Protein 2ATV (pdb70)

Foldseek 3Di:
DAAEEEEDWDQPQQLVLLVCCQQPVAGDDDDDLADWDKDWDWDQFDHRIHIYIYTRHHDRDPDPVVLVSLLRHLEYEYEGEQLDPVRVVVRVVVLVSSPVSPPPDQYHYEYEHEPVVVVVSGPHDPVNQVVVCVVSVHYYWYAYSHVGGTVSNVVVSVSVVVSVVSVD

Solvent-accessible surface area: 8500 Å² total; per-residue (Å²): 115,60,0,32,0,0,0,1,2,83,70,59,1,15,13,26,12,6,0,36,46,0,35,63,104,112,48,109,173,157,71,70,115,108,90,71,35,71,55,111,39,130,10,90,8,112,98,56,96,4,38,0,40,0,12,1,4,12,44,36,119,64,69,166,77,34,32,37,37,0,160,81,0,57,0,0,4,0,1,0,9,0,25,39,87,18,1,22,114,65,2,71,72,14,30,88,71,0,54,92,24,43,159,132,91,131,9,8,12,8,0,3,0,3,57,26,66,78,81,192,61,72,105,0,42,57,66,54,0,91,142,19,4,112,125,2,84,26,47,37,54,39,1,0,3,74,85,25,56,32,114,8,40,79,5,5,39,52,1,0,48,50,5,90,124,99,89,192

Nearest PDB structures (foldseek):
  2atv-assembly1_A  TM=1.006E+00  e=8.284E-36  Homo sapiens
  7c7i-assembly1_B  TM=9.521E-01  e=6.286E-19  Homo sapiens
  6gog-assembly1_E  TM=9.453E-01  e=2.915E-18  Homo sapiens
  6gqx-assembly2_B  TM=9.460E-01  e=3.532E-18  Homo sapiens
  2ht6-assembly1_A  TM=8.897E-01  e=1.043E-14  Homo sapiens

Sequence (168 aa):
AEVKLAIFGRAGVGKSALVVRFLTKRFIWEYDPTLESTYRHQATIDDEVVSMEILDTAGQEDTIQREGHMRWGEGFVLVYDITDRGSFEEVLPLKNILDEIKKPKNVTLILVGNKADLDHSRQVSTEEGEKLATELACAFYECSACCTGEGNITEEIFYELCREVRRRRM

Structure (mmCIF, N/CA/C/O backbone):
data_2ATV
#
_entry.id   2ATV
#
_cell.length_a   76.405
_cell.length_b   76.405
_cell.length_c   107.876
_cell.angle_alpha   90.00
_cell.angle_beta   90.00
_cell.angle_gamma   90.00
#
_symmetry.space_group_name_H-M   'P 41 21 2'
#
loop_
_entity.id
_entity.type
_entity.pdbx_description
1 polymer 'RAS-like estrogen-regulated growth inhibitor'
2 non-polymer 'MAGNESIUM ION'
3 non-polymer "GUANOSINE-5'-DIPHOSPHATE"
4 water water
#
loop_
_atom_site.group_PDB
_atom_site.id
_atom_site.type_symbol
_atom_site.label_atom_id
_atom_site.label_alt_id
_atom_site.label_comp_id
_atom_site.label_asym_id
_atom_site.label_entity_id
_atom_site.label_seq_id
_atom_site.pdbx_PDB_ins_code
_atom_site.Cartn_x
_atom_site.Cartn_y
_atom_site.Cartn_z
_atom_site.occupancy
_atom_site.B_iso_or_equiv
_atom_site.auth_seq_id
_atom_site.auth_comp_id
_atom_site.auth_asym_id
_atom_site.auth_atom_id
_atom_site.pdbx_PDB_model_num
ATOM 1 N N . ALA A 1 27 ? 24.870 42.466 -5.134 1.00 67.16 5 ALA A N 1
ATOM 2 C CA . ALA A 1 27 ? 25.338 41.537 -4.061 1.00 66.22 5 ALA A CA 1
ATOM 3 C C . ALA A 1 27 ? 24.269 40.487 -3.707 1.00 65.44 5 ALA A C 1
ATOM 4 O O . ALA A 1 27 ? 23.064 40.770 -3.701 1.00 66.95 5 ALA A O 1
ATOM 6 N N . GLU A 1 28 ? 24.728 39.275 -3.417 1.00 59.06 6 GLU A N 1
ATOM 7 C CA . GLU A 1 28 ? 23.842 38.176 -3.080 1.00 57.06 6 GLU A CA 1
ATOM 8 C C . GLU A 1 28 ? 23.182 38.426 -1.721 1.00 51.49 6 GLU A C 1
ATOM 9 O O . GLU A 1 28 ? 23.855 38.836 -0.765 1.00 54.17 6 GLU A O 1
ATOM 15 N N . VAL A 1 29 ? 21.879 38.180 -1.629 1.00 41.08 7 VAL A N 1
ATOM 16 C CA . VAL A 1 29 ? 21.187 38.219 -0.327 1.00 35.84 7 VAL A CA 1
ATOM 17 C C . VAL A 1 29 ? 21.376 36.875 0.385 1.00 36.26 7 VAL A C 1
ATOM 18 O O . VAL A 1 29 ? 21.092 35.830 -0.181 1.00 38.93 7 VAL A O 1
ATOM 22 N N . LYS A 1 30 ? 21.868 36.919 1.620 1.00 36.20 8 LYS A N 1
ATOM 23 C CA . LYS A 1 30 ? 22.169 35.712 2.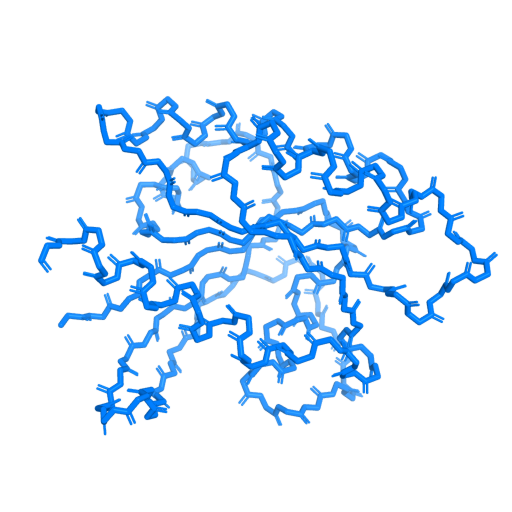393 1.00 32.49 8 LYS A CA 1
ATOM 24 C C . LYS A 1 30 ? 21.108 35.552 3.465 1.00 30.07 8 LYS A C 1
ATOM 25 O O . LYS A 1 30 ? 20.995 36.374 4.376 1.00 32.43 8 LYS A O 1
ATOM 29 N N . LEU A 1 31 ? 20.303 34.501 3.319 1.00 32.20 9 LEU A N 1
ATOM 30 C CA . LEU A 1 31 ? 19.221 34.184 4.221 1.00 32.67 9 LEU A CA 1
ATOM 31 C C . LEU A 1 31 ? 19.467 32.867 4.966 1.00 34.01 9 LEU A C 1
ATOM 32 O O . LEU A 1 31 ? 19.995 31.903 4.403 1.00 33.50 9 LEU A O 1
ATOM 37 N N . ALA A 1 32 ? 19.069 32.835 6.230 1.00 33.54 10 ALA A N 1
ATOM 38 C CA . ALA A 1 32 ? 19.221 31.654 7.073 1.00 33.17 10 ALA A CA 1
ATOM 39 C C . ALA A 1 32 ? 17.904 31.348 7.748 1.00 35.71 10 ALA A C 1
ATOM 40 O O . ALA A 1 32 ? 17.218 32.263 8.227 1.00 35.48 10 ALA A O 1
ATOM 42 N N . ILE A 1 33 ? 17.551 30.059 7.770 1.00 34.73 11 ILE A N 1
ATOM 43 C CA . ILE A 1 33 ? 16.295 29.590 8.348 1.00 36.88 11 ILE A CA 1
ATOM 44 C C . ILE A 1 33 ? 16.575 28.849 9.632 1.00 37.88 11 ILE A C 1
ATOM 45 O O . ILE A 1 33 ? 17.347 27.876 9.635 1.00 35.01 11 ILE A O 1
ATOM 50 N N . PHE A 1 34 ? 15.926 29.290 10.713 1.00 37.16 12 PHE A N 1
ATOM 51 C CA . PHE A 1 34 ? 16.066 28.680 12.024 1.00 33.15 12 PHE A CA 1
ATOM 52 C C . PHE A 1 34 ? 14.706 28.287 12.580 1.00 34.52 12 PHE A C 1
ATOM 53 O O . PHE A 1 34 ? 13.677 28.762 12.132 1.00 36.19 12 PHE A O 1
ATOM 61 N N . GLY A 1 35 ? 14.732 27.408 13.568 1.00 32.44 13 GLY A N 1
ATOM 62 C CA . GLY A 1 35 ? 13.514 26.872 14.157 1.00 34.48 13 GLY A CA 1
ATOM 63 C C . GLY A 1 35 ? 13.762 25.482 14.658 1.00 34.83 13 GLY A C 1
ATOM 64 O O . GLY A 1 35 ? 14.624 24.781 14.143 1.00 34.10 13 GLY A O 1
ATOM 65 N N . ARG A 1 36 ? 12.927 25.048 15.591 1.00 33.67 14 ARG A N 1
ATOM 66 C CA . ARG A 1 36 ? 13.055 23.733 16.204 1.00 35.36 14 ARG A CA 1
ATOM 67 C C . ARG A 1 36 ? 12.957 22.666 15.121 1.00 35.24 14 ARG A C 1
ATOM 68 O O . ARG A 1 36 ? 12.298 22.840 14.100 1.00 36.14 14 ARG A O 1
ATOM 76 N N . ALA A 1 37 ? 13.667 21.568 15.313 1.00 34.67 15 ALA A N 1
ATOM 77 C CA . ALA A 1 37 ? 13.549 20.444 14.419 1.00 36.05 15 ALA A CA 1
ATOM 78 C C . ALA A 1 37 ? 12.084 20.058 14.269 1.00 38.64 15 ALA A C 1
ATOM 79 O O . ALA A 1 37 ? 11.351 19.982 15.258 1.00 36.54 15 ALA A O 1
ATOM 81 N N . GLY A 1 38 ? 11.666 19.799 13.036 1.00 35.61 16 GLY A N 1
ATOM 82 C CA . GLY A 1 38 ? 10.324 19.311 12.751 1.00 34.99 16 GLY A CA 1
ATOM 83 C C . GLY A 1 38 ? 9.287 20.369 12.430 1.00 37.56 16 GLY A C 1
ATOM 84 O O . GLY A 1 38 ? 8.120 20.033 12.172 1.00 37.02 16 GLY A O 1
ATOM 85 N N . VAL A 1 39 ? 9.670 21.650 12.454 1.00 32.22 17 VAL A N 1
ATOM 86 C CA . VAL A 1 39 ? 8.687 22.703 12.236 1.00 32.80 17 VAL A CA 1
ATOM 87 C C . VAL A 1 39 ? 8.364 22.911 10.768 1.00 32.05 17 VAL A C 1
ATOM 88 O O . VAL A 1 39 ? 7.334 23.494 10.416 1.00 32.09 17 VAL A O 1
ATOM 92 N N . GLY A 1 40 ? 9.250 22.439 9.905 1.00 32.81 18 GLY A N 1
ATOM 93 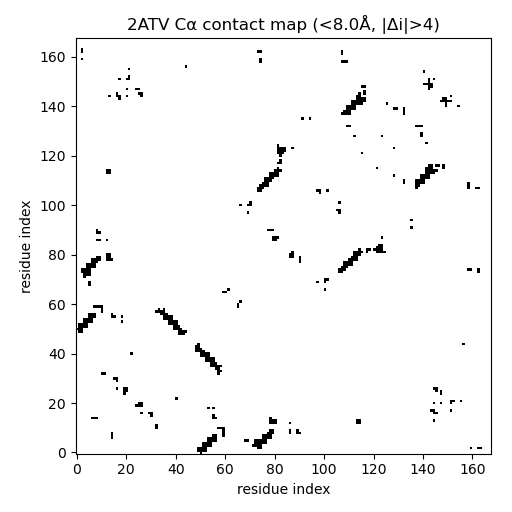C CA . GLY A 1 40 ? 9.052 22.566 8.472 1.00 34.90 18 GLY A CA 1
ATOM 94 C C . GLY A 1 40 ? 10.018 23.482 7.758 1.00 35.41 18 GLY A C 1
ATOM 95 O O . GLY A 1 40 ? 9.684 23.958 6.679 1.00 33.09 18 GLY A O 1
ATOM 96 N N . LYS A 1 41 ? 11.226 23.681 8.300 1.00 32.78 19 LYS A N 1
ATOM 97 C CA . LYS A 1 41 ? 12.219 24.529 7.629 1.00 31.19 19 LYS A CA 1
ATOM 98 C C . LYS A 1 41 ? 12.550 24.028 6.219 1.00 31.65 19 LYS A C 1
ATOM 99 O O . LYS A 1 41 ? 12.547 24.792 5.253 1.00 34.22 19 LYS A O 1
ATOM 105 N N . SER A 1 42 ? 12.843 22.738 6.108 1.00 33.39 20 SER A N 1
ATOM 106 C CA . SER A 1 42 ? 13.272 22.169 4.836 1.00 33.36 20 SER A CA 1
ATOM 107 C C . SER A 1 42 ? 12.116 22.174 3.845 1.00 33.06 20 SER A C 1
ATOM 108 O O . SER A 1 42 ? 12.304 22.447 2.669 1.00 33.59 20 SER A O 1
ATOM 111 N N . ALA A 1 43 ? 10.919 21.888 4.339 1.00 35.01 21 ALA A N 1
ATOM 112 C CA . ALA A 1 43 ? 9.698 21.943 3.522 1.00 35.57 21 ALA A CA 1
ATOM 113 C C . ALA A 1 43 ? 9.432 23.333 2.971 1.00 33.06 21 ALA A C 1
ATOM 114 O O . ALA A 1 43 ? 9.042 23.492 1.813 1.00 33.06 21 ALA A O 1
ATOM 116 N N . LEU A 1 44 ? 9.631 24.349 3.803 1.00 35.57 22 LEU A N 1
ATOM 117 C CA . LEU A 1 44 ? 9.404 25.735 3.404 1.00 34.44 22 LEU A CA 1
ATOM 118 C C . LEU A 1 44 ? 10.402 26.143 2.349 1.00 30.74 22 LEU A C 1
ATOM 119 O O . LEU A 1 44 ? 10.060 26.791 1.367 1.00 32.20 22 LEU A O 1
ATOM 124 N N . VAL A 1 45 ? 11.668 25.829 2.590 1.00 31.53 23 VAL A N 1
ATOM 125 C CA . VAL A 1 45 ? 12.701 26.127 1.587 1.00 30.63 23 VAL A CA 1
ATOM 126 C C . VAL A 1 45 ? 12.443 25.479 0.257 1.00 33.60 23 VAL A C 1
ATOM 127 O O . VAL A 1 45 ? 12.543 26.122 -0.788 1.00 34.83 23 VAL A O 1
ATOM 131 N N . VAL A 1 46 ? 12.102 24.199 0.277 1.00 31.97 24 VAL A N 1
ATOM 132 C CA . VAL A 1 46 ? 11.854 23.473 -0.974 1.00 31.80 24 VAL A CA 1
ATOM 133 C C . VAL A 1 46 ? 10.576 23.948 -1.675 1.00 30.01 24 VAL A C 1
ATOM 134 O O . VAL A 1 46 ? 10.519 23.991 -2.915 1.00 33.20 24 VAL A O 1
ATOM 138 N N . ARG A 1 47 ? 9.560 24.316 -0.897 1.00 32.96 25 ARG A N 1
ATOM 139 C CA . ARG A 1 47 ? 8.356 24.941 -1.455 1.00 32.83 25 ARG A CA 1
ATOM 140 C C . ARG A 1 47 ? 8.707 26.249 -2.176 1.00 31.93 25 ARG A C 1
ATOM 141 O O . ARG A 1 47 ? 8.225 26.521 -3.271 1.00 34.21 25 ARG A O 1
ATOM 149 N N . PHE A 1 48 ? 9.565 27.059 -1.562 1.00 32.67 26 PHE A N 1
ATOM 150 C CA . PHE A 1 48 ? 10.036 28.287 -2.199 1.00 34.89 26 PHE A CA 1
ATOM 151 C C . PHE A 1 48 ? 10.812 28.022 -3.493 1.00 35.42 26 PHE A C 1
ATOM 152 O O . PHE A 1 48 ? 10.538 28.609 -4.536 1.00 33.62 26 PHE A O 1
ATOM 160 N N . LEU A 1 49 ? 11.774 27.113 -3.429 1.00 32.45 27 LEU A N 1
ATOM 161 C CA . LEU A 1 49 ? 12.636 26.857 -4.563 1.00 32.09 27 LEU A CA 1
ATOM 162 C C . LEU A 1 49 ? 11.946 26.135 -5.705 1.00 32.72 27 LEU A C 1
ATOM 163 O O . LEU A 1 49 ? 12.197 26.455 -6.860 1.00 35.26 27 LEU A O 1
ATOM 168 N N . THR A 1 50 ? 11.084 25.173 -5.394 1.00 34.01 28 THR A N 1
ATOM 169 C CA . THR A 1 50 ? 10.532 24.259 -6.404 1.00 32.77 28 THR A CA 1
ATOM 170 C C . THR A 1 50 ? 9.024 24.409 -6.611 1.00 34.31 28 THR A C 1
ATOM 171 O O . THR A 1 50 ? 8.463 23.777 -7.506 1.00 34.09 28 THR A O 1
ATOM 175 N N . LYS A 1 51 ? 8.373 25.182 -5.755 1.00 31.90 29 LYS A N 1
ATOM 176 C CA . LYS A 1 51 ? 6.941 25.467 -5.859 1.00 33.99 29 LYS A CA 1
ATOM 177 C C . LYS A 1 51 ? 6.088 24.226 -5.664 1.00 36.33 29 LYS A C 1
ATOM 178 O O . LYS A 1 51 ? 4.981 24.113 -6.191 1.00 35.13 29 LYS A O 1
ATOM 184 N N . ARG A 1 52 ? 6.609 23.285 -4.888 1.00 36.79 30 ARG A N 1
ATOM 185 C CA . ARG A 1 52 ? 5.861 22.100 -4.529 1.00 39.61 30 ARG A CA 1
ATOM 186 C C . ARG A 1 52 ? 6.469 21.451 -3.281 1.00 38.61 30 ARG A C 1
ATOM 187 O O . ARG A 1 52 ? 7.549 21.818 -2.822 1.00 37.76 30 ARG A O 1
ATOM 195 N N . PHE A 1 53 ? 5.744 20.495 -2.732 1.00 38.48 31 PHE A N 1
ATOM 196 C CA . PHE A 1 53 ? 6.247 19.734 -1.610 1.00 41.32 31 PHE A CA 1
ATOM 197 C C . PHE A 1 53 ? 5.707 18.319 -1.782 1.00 39.66 31 PHE A C 1
ATOM 198 O O . PHE A 1 53 ? 4.526 18.023 -1.573 1.00 43.08 31 PHE A O 1
ATOM 206 N N . ILE A 1 54 ? 6.579 17.464 -2.280 1.00 40.80 32 ILE A N 1
ATOM 207 C CA . ILE A 1 54 ? 6.177 16.113 -2.623 1.00 37.51 32 ILE A CA 1
ATOM 208 C C . ILE A 1 54 ? 7.128 15.046 -2.066 1.00 39.26 32 ILE A C 1
ATOM 209 O O . ILE A 1 54 ? 6.746 13.890 -2.052 1.00 38.87 32 ILE A O 1
ATOM 214 N N . TRP A 1 55 ? 8.337 15.424 -1.629 1.00 35.95 33 TRP A N 1
ATOM 215 C CA . TRP A 1 55 ? 9.304 14.488 -1.019 1.00 40.66 33 TRP A CA 1
ATOM 216 C C . TRP A 1 55 ? 9.681 14.887 0.402 1.00 39.33 33 TRP A C 1
ATOM 217 O O . TRP A 1 55 ? 9.949 16.054 0.678 1.00 38.01 33 TRP A O 1
ATOM 228 N N . GLU A 1 56 ? 9.736 13.910 1.312 1.00 37.77 34 GLU A N 1
ATOM 229 C CA . GLU A 1 56 ? 10.246 14.189 2.634 1.00 40.58 34 GLU A CA 1
ATOM 230 C C . GLU A 1 56 ? 11.754 14.343 2.504 1.00 39.92 34 GLU A C 1
ATOM 231 O O . GLU A 1 56 ? 12.355 13.883 1.530 1.00 43.06 34 GLU A O 1
ATOM 237 N N . TYR A 1 57 ? 12.353 14.987 3.489 1.00 39.18 35 TYR A N 1
ATOM 238 C CA . TYR A 1 57 ? 13.744 15.388 3.420 1.00 38.52 35 TYR A CA 1
ATOM 239 C C . TYR A 1 57 ? 14.415 15.120 4.747 1.00 37.59 35 TYR A C 1
ATOM 240 O O . TYR A 1 57 ? 13.910 15.530 5.803 1.00 40.48 35 TYR A O 1
ATOM 249 N N . ASP A 1 58 ? 15.557 14.444 4.689 1.00 34.61 36 ASP A N 1
ATOM 250 C CA . ASP A 1 58 ? 16.320 14.084 5.874 1.00 33.72 36 ASP A CA 1
ATOM 251 C C . ASP A 1 58 ? 16.391 15.208 6.911 1.00 37.42 36 ASP A C 1
ATOM 252 O O . ASP A 1 58 ? 16.896 16.310 6.623 1.00 35.86 36 ASP A O 1
ATOM 257 N N . PRO A 1 59 ? 15.895 14.930 8.143 1.00 36.61 37 PRO A N 1
ATOM 258 C CA . PRO A 1 59 ? 15.880 15.889 9.244 1.00 38.85 37 PRO A CA 1
ATOM 259 C C . PRO A 1 59 ? 17.243 16.376 9.686 1.00 37.16 37 PRO A C 1
ATOM 260 O O . PRO A 1 59 ? 17.327 17.412 10.317 1.00 36.51 37 PRO A O 1
ATOM 264 N N . THR A 1 60 ? 18.295 15.620 9.373 1.00 35.53 38 THR A N 1
ATOM 265 C CA . THR A 1 60 ? 19.631 15.928 9.849 1.00 36.75 38 THR A CA 1
ATOM 266 C C . THR A 1 60 ? 20.472 16.715 8.852 1.00 41.46 38 THR A C 1
ATOM 267 O O . THR A 1 60 ? 21.539 17.176 9.218 1.00 36.99 38 THR A O 1
ATOM 271 N N . LEU A 1 61 ? 20.001 16.866 7.610 1.00 36.52 39 LEU A N 1
ATOM 272 C CA . LEU A 1 61 ? 20.805 17.466 6.544 1.00 36.83 39 LEU A CA 1
ATOM 273 C C . LEU A 1 61 ? 20.706 18.974 6.605 1.00 38.14 39 LEU A C 1
ATOM 274 O O . LEU A 1 61 ? 19.607 19.529 6.610 1.00 36.10 39 LEU A O 1
ATOM 279 N N . GLU A 1 62 ? 21.859 19.626 6.657 1.00 36.80 40 GLU A N 1
ATOM 280 C CA . GLU A 1 62 ? 21.954 21.080 6.598 1.00 36.63 40 GLU A CA 1
ATOM 281 C C . GLU A 1 62 ? 22.619 21.447 5.264 1.00 34.83 40 GLU A C 1
ATOM 282 O O . GLU A 1 62 ? 23.642 20.864 4.893 1.00 35.08 40 GLU A O 1
ATOM 288 N N . SER A 1 63 ? 22.041 22.390 4.531 1.00 36.13 41 SER A N 1
ATOM 289 C CA . SER A 1 63 ? 22.566 22.713 3.205 1.00 36.39 41 SER A CA 1
ATOM 290 C C . SER A 1 63 ? 22.273 24.130 2.806 1.00 34.68 41 SER A C 1
ATOM 291 O O . SER A 1 63 ? 21.391 24.769 3.376 1.00 34.43 41 SER A O 1
ATOM 294 N N . THR A 1 64 ? 23.026 24.607 1.817 1.00 32.91 42 THR A N 1
ATOM 295 C CA . THR A 1 64 ? 22.822 25.942 1.262 1.00 30.81 42 THR A CA 1
ATOM 296 C C . THR A 1 64 ? 22.372 25.883 -0.193 1.00 33.78 42 THR A C 1
ATOM 297 O O . THR A 1 64 ? 22.926 25.146 -1.005 1.00 33.95 42 THR A O 1
ATOM 301 N N . TYR A 1 65 ? 21.341 26.660 -0.507 1.00 35.90 43 TYR A N 1
ATOM 302 C CA . TYR A 1 65 ? 20.783 26.724 -1.857 1.00 36.33 43 TYR A CA 1
ATOM 303 C C . TYR A 1 65 ? 20.984 28.090 -2.464 1.00 39.26 43 TYR A C 1
ATOM 304 O O . TYR A 1 65 ? 20.806 29.093 -1.791 1.00 36.80 43 TYR A O 1
ATOM 313 N N . ARG A 1 66 ? 21.313 28.135 -3.747 1.00 32.85 44 ARG A N 1
ATOM 314 C CA . ARG A 1 66 ? 21.389 29.398 -4.451 1.00 41.47 44 ARG A CA 1
ATOM 315 C C . ARG A 1 66 ? 20.173 29.494 -5.366 1.00 43.92 44 ARG A C 1
ATOM 316 O O . ARG A 1 66 ? 19.762 28.504 -5.984 1.00 43.44 44 ARG A O 1
ATOM 320 N N . HIS A 1 67 ? 19.574 30.680 -5.421 1.00 37.97 45 HIS A N 1
ATOM 321 C CA . HIS A 1 67 ? 18.372 30.896 -6.221 1.00 35.19 45 HIS A CA 1
ATOM 322 C C . HIS A 1 67 ? 18.401 32.302 -6.812 1.00 36.92 45 HIS A C 1
ATOM 323 O O . HIS A 1 67 ? 18.750 33.247 -6.123 1.00 39.40 45 HIS A O 1
ATOM 330 N N . GLN A 1 68 ? 18.057 32.435 -8.090 1.00 37.27 46 GLN A N 1
ATOM 331 C CA . GLN A 1 68 ? 17.863 33.747 -8.696 1.00 44.33 46 GLN A CA 1
ATOM 332 C C . GLN A 1 68 ? 16.382 33.956 -8.956 1.00 42.92 46 GLN A C 1
ATOM 333 O O . GLN A 1 68 ? 15.709 33.067 -9.458 1.00 45.26 46 GLN A O 1
ATOM 339 N N . ALA A 1 69 ? 15.878 35.129 -8.610 1.00 43.26 47 ALA A N 1
ATOM 340 C CA . ALA A 1 69 ? 14.492 35.463 -8.871 1.00 47.21 47 ALA A CA 1
ATOM 341 C C . ALA A 1 69 ? 14.420 36.896 -9.330 1.00 47.62 47 ALA A C 1
ATOM 342 O O . ALA A 1 69 ? 15.203 37.732 -8.885 1.00 46.38 47 ALA A O 1
ATOM 344 N N . THR A 1 70 ? 13.468 37.183 -10.209 1.00 46.34 48 THR A N 1
ATOM 345 C CA . THR A 1 70 ? 13.134 38.565 -10.513 1.00 48.13 48 THR A CA 1
ATOM 346 C C . THR A 1 70 ? 12.216 39.078 -9.417 1.00 47.20 48 THR A C 1
ATOM 347 O O . THR A 1 70 ? 11.142 38.526 -9.191 1.00 47.18 48 THR A O 1
ATOM 351 N N . ILE A 1 71 ? 12.665 40.113 -8.721 1.00 46.80 49 ILE A N 1
ATOM 352 C CA . ILE A 1 71 ? 11.883 40.745 -7.676 1.00 48.27 49 ILE A CA 1
ATOM 353 C C . ILE A 1 71 ? 11.744 42.196 -8.093 1.00 51.12 49 ILE A C 1
ATOM 354 O O . ILE A 1 71 ? 12.751 42.864 -8.343 1.00 47.00 49 ILE A O 1
ATOM 359 N N . ASP A 1 72 ? 10.494 42.657 -8.173 1.00 56.05 50 ASP A N 1
ATOM 360 C CA . ASP A 1 72 ? 10.158 43.989 -8.675 1.00 57.64 50 ASP A CA 1
ATOM 361 C C . ASP A 1 72 ? 10.720 44.119 -10.092 1.00 58.88 50 ASP A C 1
ATOM 362 O O . ASP A 1 72 ? 10.337 43.348 -10.971 1.00 60.99 50 ASP A O 1
ATOM 367 N N . ASP A 1 73 ? 11.642 45.047 -10.320 1.00 61.12 51 ASP A N 1
ATOM 368 C CA . ASP A 1 73 ? 12.253 45.167 -11.635 1.00 66.99 51 ASP A CA 1
ATOM 369 C C . ASP A 1 73 ? 13.262 44.049 -11.891 1.00 67.99 51 ASP A C 1
ATOM 370 O O . ASP A 1 73 ? 13.230 43.411 -12.948 1.00 68.49 51 ASP A O 1
ATOM 372 N N . GLU A 1 74 ? 14.116 43.794 -10.896 1.00 65.87 52 GLU A N 1
ATOM 373 C CA . GLU A 1 74 ? 15.430 43.184 -11.124 1.00 62.32 52 GLU A CA 1
ATOM 374 C C . GLU A 1 74 ? 15.606 41.749 -10.647 1.00 58.59 52 GLU A C 1
ATOM 375 O O . GLU A 1 74 ? 14.906 41.27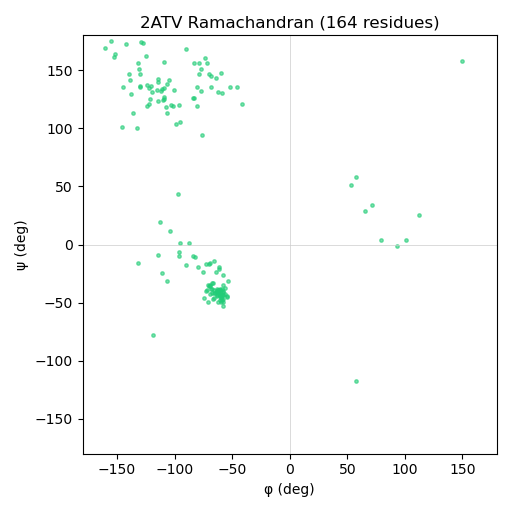8 -9.754 1.00 59.80 52 GLU A O 1
ATOM 378 N N . VAL A 1 75 ? 16.571 41.071 -11.260 1.00 53.85 53 VAL A N 1
ATOM 379 C CA . VAL A 1 75 ? 16.979 39.740 -10.833 1.00 55.48 53 VAL A CA 1
ATOM 380 C C . VAL A 1 75 ? 17.842 39.869 -9.586 1.00 51.47 53 VAL A C 1
ATOM 381 O O . VAL A 1 75 ? 18.781 40.660 -9.544 1.00 53.22 53 VAL A O 1
ATOM 385 N N . VAL A 1 76 ? 17.523 39.057 -8.588 1.00 45.35 54 VAL A N 1
ATOM 386 C CA . VAL A 1 76 ? 18.228 39.031 -7.317 1.00 44.89 54 VAL A CA 1
ATOM 387 C C . VAL A 1 76 ? 18.760 37.626 -7.062 1.00 40.19 54 VAL A C 1
ATOM 388 O O . VAL A 1 76 ? 18.052 36.658 -7.263 1.00 44.57 54 VAL A O 1
ATOM 392 N N . SER A 1 77 ? 20.009 37.524 -6.627 1.00 38.88 55 SER A N 1
ATOM 393 C CA . SER A 1 77 ? 20.606 36.243 -6.316 1.00 39.92 55 SER A CA 1
ATOM 394 C C . SER A 1 77 ? 20.547 36.086 -4.819 1.00 39.81 55 SER A C 1
ATOM 395 O O . SER A 1 77 ? 20.881 37.004 -4.077 1.00 41.97 55 SER A O 1
ATOM 398 N N . MET A 1 78 ? 20.112 34.928 -4.375 1.00 35.35 56 MET A N 1
ATOM 399 C CA . MET A 1 78 ? 20.051 34.664 -2.953 1.00 37.88 56 MET A CA 1
ATOM 400 C C . MET A 1 78 ? 20.697 33.342 -2.651 1.00 36.92 56 MET A C 1
ATOM 401 O O . MET A 1 78 ? 20.763 32.464 -3.506 1.00 37.37 56 MET A O 1
ATOM 406 N N . GLU A 1 79 ? 21.239 33.241 -1.447 1.00 32.81 57 GLU A N 1
ATOM 407 C CA . GLU A 1 79 ? 21.738 31.987 -0.900 1.00 34.70 57 GLU A CA 1
ATOM 408 C C . GLU A 1 79 ? 20.902 31.771 0.341 1.00 38.17 57 GLU A C 1
ATOM 409 O O . GLU A 1 79 ? 20.759 32.687 1.155 1.00 38.09 57 GLU A O 1
ATOM 415 N N . ILE A 1 80 ? 20.358 30.575 0.491 1.00 32.87 58 ILE A N 1
ATOM 416 C CA . ILE A 1 80 ? 19.492 30.248 1.604 1.00 33.25 58 ILE A CA 1
ATOM 417 C C . ILE A 1 80 ? 20.077 29.061 2.360 1.00 37.42 58 ILE A C 1
ATOM 418 O O . ILE A 1 80 ? 20.269 27.984 1.793 1.00 35.27 58 ILE A O 1
ATOM 423 N N . LEU A 1 81 ? 20.356 29.267 3.636 1.00 32.93 59 LEU A N 1
ATOM 424 C CA . LEU A 1 81 ? 20.884 28.212 4.481 1.00 32.31 59 LEU A CA 1
ATOM 425 C C . LEU A 1 81 ? 19.742 27.578 5.234 1.00 36.18 59 LEU A C 1
ATOM 426 O O . LEU A 1 81 ? 19.059 28.236 6.004 1.00 34.75 59 LEU A O 1
ATOM 431 N N . ASP A 1 82 ? 19.557 26.282 5.014 1.00 34.61 60 ASP A N 1
ATOM 432 C CA . ASP A 1 82 ? 18.511 25.506 5.668 1.00 34.90 60 ASP A CA 1
ATOM 433 C C . ASP A 1 82 ? 19.199 24.797 6.833 1.00 35.15 60 ASP A C 1
ATOM 434 O O . ASP A 1 82 ? 19.934 23.843 6.595 1.00 35.72 60 ASP A O 1
ATOM 439 N N . THR A 1 83 ? 19.017 25.260 8.075 1.00 36.30 61 THR A N 1
ATOM 440 C CA . THR A 1 83 ? 19.797 24.684 9.204 1.00 35.97 61 THR A CA 1
ATOM 441 C C . THR A 1 83 ? 19.177 23.400 9.740 1.00 39.57 61 THR A C 1
ATOM 442 O O . THR A 1 83 ? 18.000 23.187 9.576 1.00 38.38 61 THR A O 1
ATOM 446 N N . ALA A 1 84 ? 19.957 22.539 10.386 1.00 39.02 62 ALA A N 1
ATOM 447 C CA . ALA A 1 84 ? 19.390 21.283 10.884 1.00 42.65 62 ALA A CA 1
ATOM 448 C C . ALA A 1 84 ? 19.517 21.184 12.403 1.00 50.55 62 ALA A C 1
ATOM 449 O O . ALA A 1 84 ? 18.540 21.436 13.105 1.00 56.54 62 ALA A O 1
ATOM 451 N N . GLY A 1 85 ? 20.696 20.862 12.922 1.00 51.22 63 GLY A N 1
ATOM 452 C CA . GLY A 1 85 ? 20.912 20.924 14.386 1.00 53.74 63 GLY A CA 1
ATOM 453 C C . GLY A 1 85 ? 20.737 22.351 14.914 1.00 51.57 63 GLY A C 1
ATOM 454 O O . GLY A 1 85 ? 21.283 23.294 14.341 1.00 52.26 63 GLY A O 1
ATOM 455 N N . GLN A 1 86 ? 19.952 22.519 15.981 1.00 48.96 64 GLN A N 1
ATOM 456 C CA . GLN A 1 86 ? 19.649 23.855 16.520 1.00 50.50 64 GLN A CA 1
ATOM 457 C C . GLN A 1 86 ? 20.436 24.178 17.800 1.00 54.99 64 GLN A C 1
ATOM 458 O O . GLN A 1 86 ? 20.166 25.179 18.471 1.00 56.61 64 GLN A O 1
ATOM 464 N N . GLU A 1 87 ? 21.432 23.361 18.116 1.00 54.01 65 GLU A N 1
ATOM 465 C CA . GLU A 1 87 ? 22.181 23.523 19.359 1.00 56.85 65 GLU A CA 1
ATOM 466 C C . GLU A 1 87 ? 23.016 24.809 19.319 1.00 58.96 65 GLU A C 1
ATOM 467 O O . GLU A 1 87 ? 23.506 25.210 18.262 1.00 58.54 65 GLU A O 1
ATOM 473 N N . ASP A 1 88 ? 23.151 25.458 20.474 1.00 61.37 66 ASP A N 1
ATOM 474 C CA . ASP A 1 88 ? 23.921 26.698 20.603 1.00 64.08 66 ASP A CA 1
ATOM 475 C C . ASP A 1 88 ? 25.422 26.421 20.593 1.00 63.85 66 ASP A C 1
ATOM 476 O O . ASP A 1 88 ? 26.015 26.129 21.628 1.00 65.12 66 ASP A O 1
ATOM 477 N N . THR A 1 89 ? 26.021 26.524 19.411 1.00 61.28 67 THR A N 1
ATOM 478 C CA . THR A 1 89 ? 27.417 26.170 19.193 1.00 59.54 67 THR A CA 1
ATOM 479 C C . THR A 1 89 ? 28.151 27.299 18.478 1.00 56.95 67 THR A C 1
ATOM 480 O O . THR A 1 89 ? 27.548 28.291 18.072 1.00 55.08 67 THR A O 1
ATOM 484 N N . ILE A 1 90 ? 29.461 27.136 18.330 1.00 56.70 68 ILE A N 1
ATOM 485 C CA . ILE A 1 90 ? 30.278 28.074 17.557 1.00 58.09 68 ILE A CA 1
ATOM 486 C C . ILE A 1 90 ? 29.929 28.015 16.074 1.00 51.67 68 ILE A C 1
ATOM 487 O O . ILE A 1 90 ? 29.985 29.024 15.383 1.00 56.26 68 ILE A O 1
ATOM 492 N N . GLN A 1 91 ? 29.558 26.836 15.589 1.00 50.46 69 GLN A N 1
ATOM 493 C CA . GLN A 1 91 ? 29.089 26.684 14.211 1.00 47.51 69 GLN A CA 1
ATOM 494 C C . GLN A 1 91 ? 27.795 27.481 13.954 1.00 44.33 69 GLN A C 1
ATOM 495 O O . GLN A 1 91 ? 27.645 28.151 12.921 1.00 38.76 69 GLN A O 1
ATOM 498 N N . ARG A 1 92 ? 26.861 27.402 14.891 1.00 43.79 70 ARG A N 1
ATOM 499 C CA . ARG A 1 92 ? 25.628 28.162 14.781 1.00 45.85 70 ARG A CA 1
ATOM 500 C C . ARG A 1 92 ? 25.873 29.671 14.806 1.00 39.93 70 ARG A C 1
ATOM 501 O O . ARG A 1 92 ? 25.235 30.406 14.056 1.00 37.44 70 ARG A O 1
ATOM 509 N N . GLU A 1 93 ? 26.781 30.136 15.657 1.00 38.27 71 GLU A N 1
ATOM 510 C CA . GLU A 1 93 ? 27.173 31.559 15.655 1.00 38.39 71 GLU A CA 1
ATOM 511 C C . GLU A 1 93 ? 27.770 31.968 14.307 1.00 40.27 71 GLU A C 1
ATOM 512 O O . GLU A 1 93 ? 27.524 33.058 13.817 1.00 36.87 71 GLU A O 1
ATOM 514 N N . GLY A 1 94 ? 28.570 31.093 13.707 1.00 39.19 72 GLY A N 1
ATOM 515 C CA . GLY A 1 94 ? 29.079 31.327 12.351 1.00 34.57 72 GLY A CA 1
ATOM 516 C C . GLY A 1 94 ? 27.995 31.517 11.302 1.00 37.53 72 GLY A C 1
ATOM 517 O O . GLY A 1 94 ? 28.100 32.417 10.456 1.00 35.47 72 GLY A O 1
ATOM 518 N N . HIS A 1 95 ? 26.950 30.683 11.355 1.00 35.71 73 HIS A N 1
ATOM 519 C CA . HIS A 1 95 ? 25.796 30.800 10.452 1.00 35.21 73 HIS A CA 1
ATOM 520 C C . HIS A 1 95 ? 25.079 32.141 10.663 1.00 35.62 73 HIS A C 1
ATOM 521 O O . HIS A 1 95 ? 24.626 32.781 9.708 1.00 35.75 73 HIS A O 1
ATOM 528 N N . MET A 1 96 ? 24.985 32.566 11.917 1.00 36.61 74 MET A N 1
ATOM 529 C CA . MET A 1 96 ? 24.319 33.837 12.246 1.00 34.72 74 MET A CA 1
ATOM 530 C C . MET A 1 96 ? 25.142 35.028 11.782 1.00 36.44 74 MET A C 1
ATOM 531 O O . MET A 1 96 ? 24.572 36.021 11.355 1.00 36.32 74 MET A O 1
ATOM 536 N N . ARG A 1 97 ? 26.475 34.930 11.839 1.00 36.81 75 ARG A N 1
ATOM 537 C CA . ARG A 1 97 ? 27.352 36.001 11.325 1.00 34.58 75 ARG A CA 1
ATOM 538 C C . ARG A 1 97 ? 27.276 36.089 9.796 1.00 38.15 75 ARG A C 1
ATOM 539 O O . ARG A 1 97 ? 27.347 37.171 9.214 1.00 39.89 75 ARG A O 1
ATOM 547 N N . TRP A 1 98 ? 27.142 34.933 9.161 1.00 38.98 76 TRP A N 1
ATOM 548 C CA . TRP A 1 98 ? 27.054 34.829 7.722 1.00 37.55 76 TRP A CA 1
ATOM 549 C C . TRP A 1 98 ? 25.727 35.401 7.186 1.00 38.33 76 TRP A C 1
ATOM 550 O O . TRP A 1 98 ? 25.702 36.077 6.153 1.00 36.57 76 TRP A O 1
ATOM 561 N N . GLY A 1 99 ? 24.619 35.104 7.860 1.00 33.85 77 GLY A N 1
ATOM 562 C CA . GLY A 1 99 ? 23.303 35.514 7.369 1.00 32.68 77 GLY A CA 1
ATOM 563 C C . GLY A 1 99 ? 23.080 37.012 7.471 1.00 35.13 77 GLY A C 1
ATOM 564 O O . GLY A 1 99 ? 23.562 37.660 8.398 1.00 35.17 77 GLY A O 1
ATOM 565 N N . GLU A 1 100 ? 22.335 37.553 6.511 1.00 36.27 78 GLU A N 1
ATOM 566 C CA . GLU A 1 100 ? 21.906 38.953 6.523 1.00 40.29 78 GLU A CA 1
ATOM 567 C C . GLU A 1 100 ? 20.439 39.086 6.856 1.00 35.60 78 GLU A C 1
ATOM 568 O O . GLU A 1 100 ? 20.015 40.101 7.407 1.00 35.80 78 GLU A O 1
ATOM 574 N N . GLY A 1 101 ? 19.647 38.094 6.461 1.00 34.25 79 GLY A N 1
ATOM 575 C CA . GLY A 1 101 ? 18.223 38.027 6.793 1.00 34.49 79 GLY A CA 1
ATOM 576 C C . GLY A 1 101 ? 17.879 36.669 7.359 1.00 35.66 79 GLY A C 1
ATOM 577 O O . GLY A 1 101 ? 18.489 35.671 6.977 1.00 37.20 79 GLY A O 1
ATOM 578 N N . PHE A 1 102 ? 16.917 36.627 8.285 1.00 33.00 80 PHE A N 1
ATOM 579 C CA . PHE A 1 102 ? 16.599 35.389 9.023 1.00 32.73 80 PHE A CA 1
ATOM 580 C C . PHE A 1 102 ? 15.121 35.078 9.022 1.00 34.77 80 PHE A C 1
ATOM 581 O O . PHE A 1 102 ? 14.288 35.960 9.219 1.00 32.49 80 PHE A O 1
ATOM 589 N N . VAL A 1 103 ? 14.801 33.819 8.790 1.00 32.45 81 VAL A N 1
ATOM 590 C CA . VAL A 1 103 ? 13.437 33.357 8.909 1.00 33.24 81 VAL A CA 1
ATOM 591 C C . VAL A 1 103 ? 13.379 32.514 10.157 1.00 34.32 81 VAL A C 1
ATOM 592 O O . VAL A 1 103 ? 14.052 31.490 10.251 1.00 32.75 81 VAL A O 1
ATOM 596 N N . LEU A 1 104 ? 12.571 32.933 11.118 1.00 32.30 82 LEU A N 1
ATOM 597 C CA . LEU A 1 104 ? 12.363 32.149 12.312 1.00 32.36 82 LEU A CA 1
ATOM 598 C C . LEU A 1 104 ? 11.033 31.439 12.176 1.00 32.64 82 LEU A C 1
ATOM 599 O O . LEU A 1 104 ? 9.987 32.081 12.067 1.00 34.63 82 LEU A O 1
ATOM 604 N N . VAL A 1 105 ? 11.087 30.116 12.196 1.00 33.91 83 VAL A N 1
ATOM 605 C CA . VAL A 1 105 ? 9.928 29.274 11.932 1.00 35.32 83 VAL A CA 1
ATOM 606 C C . VAL A 1 105 ? 9.495 28.551 13.199 1.00 32.63 83 VAL A C 1
ATOM 607 O O . VAL A 1 105 ? 10.318 28.004 13.946 1.00 34.09 83 VAL A O 1
ATOM 611 N N . TYR A 1 106 ? 8.197 28.567 13.453 1.00 32.10 84 TYR A N 1
ATOM 612 C CA . TYR A 1 106 ? 7.610 27.639 14.414 1.00 34.41 84 TYR A CA 1
ATOM 613 C C . TYR A 1 106 ? 6.437 26.888 13.757 1.00 35.43 84 TYR A C 1
ATOM 614 O O . TYR A 1 106 ? 6.020 27.190 12.628 1.00 36.40 84 TYR A O 1
ATOM 623 N N . ASP A 1 107 ? 5.917 25.914 14.487 1.00 34.70 85 ASP A N 1
ATOM 624 C CA . ASP A 1 107 ? 4.844 25.050 14.025 1.00 34.34 85 ASP A CA 1
ATOM 625 C C . ASP A 1 107 ? 3.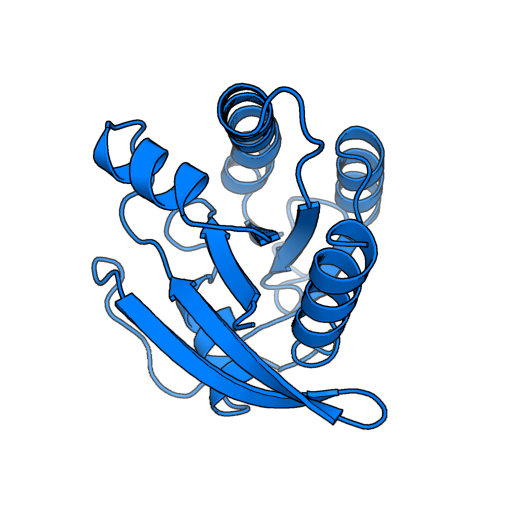633 25.450 14.866 1.00 34.46 85 ASP A C 1
ATOM 626 O O . ASP A 1 107 ? 3.694 25.394 16.087 1.00 35.35 85 ASP A O 1
ATOM 631 N N . ILE A 1 108 ? 2.528 25.819 14.219 1.00 34.57 86 ILE A N 1
ATOM 632 C CA . ILE A 1 108 ? 1.335 26.301 14.945 1.00 35.22 86 ILE A CA 1
ATOM 633 C C . ILE A 1 108 ? 0.680 25.219 15.803 1.00 35.43 86 ILE A C 1
ATOM 634 O O . ILE A 1 108 ? -0.173 25.521 16.656 1.00 34.74 86 ILE A O 1
ATOM 639 N N . THR A 1 109 ? 1.052 23.962 15.569 1.00 33.43 87 THR A N 1
ATOM 640 C CA . THR A 1 109 ? 0.510 22.849 16.353 1.00 33.19 87 THR A CA 1
ATOM 641 C C . THR A 1 109 ? 1.449 22.498 17.507 1.00 36.98 87 THR A C 1
ATOM 642 O O . THR A 1 109 ? 1.171 21.567 18.267 1.00 38.16 87 THR A O 1
ATOM 646 N N . ASP A 1 110 ? 2.553 23.234 17.641 1.00 36.12 88 ASP A N 1
ATOM 647 C CA . ASP A 1 110 ? 3.603 22.910 18.628 1.00 38.23 88 ASP A CA 1
ATOM 648 C C . ASP A 1 110 ? 4.060 24.131 19.443 1.00 34.91 88 ASP A C 1
ATOM 649 O O . ASP A 1 110 ? 4.913 24.928 19.033 1.00 38.22 88 ASP A O 1
ATOM 654 N N . ARG A 1 111 ? 3.531 24.224 20.644 1.00 32.34 89 ARG A N 1
ATOM 655 C CA . ARG A 1 111 ? 3.807 25.349 21.506 1.00 36.39 89 ARG A CA 1
ATOM 656 C C . ARG A 1 111 ? 5.291 25.481 21.858 1.00 32.95 89 ARG A C 1
ATOM 657 O O . ARG A 1 111 ? 5.835 26.591 21.908 1.00 33.88 89 ARG A O 1
ATOM 665 N N . GLY A 1 112 ? 5.956 24.356 22.088 1.00 34.65 90 GLY A N 1
ATOM 666 C CA . GLY A 1 112 ? 7.380 24.372 22.434 1.00 37.24 90 GLY A CA 1
ATOM 667 C C . GLY A 1 112 ? 8.223 25.044 21.354 1.00 38.84 90 GLY A C 1
ATOM 668 O O . GLY A 1 112 ? 9.162 25.767 21.660 1.00 37.83 90 GLY A O 1
ATOM 669 N N . SER A 1 113 ? 7.888 24.816 20.084 1.00 32.21 91 SER A N 1
ATOM 670 C CA . SER A 1 113 ? 8.620 25.457 18.986 1.00 33.49 91 SER A CA 1
ATOM 671 C C . SER A 1 113 ? 8.405 26.984 18.970 1.00 31.50 91 SER A C 1
ATOM 672 O O . SER A 1 113 ? 9.278 27.730 18.582 1.00 34.07 91 SER A O 1
ATOM 675 N N . PHE A 1 114 ? 7.226 27.426 19.366 1.00 34.18 92 PHE A N 1
ATOM 676 C CA . PHE A 1 114 ? 6.913 28.858 19.441 1.00 32.80 92 PHE A CA 1
ATOM 677 C C . PHE A 1 114 ? 7.738 29.519 20.530 1.00 34.64 92 PHE A C 1
ATOM 678 O O . PHE A 1 114 ? 8.222 30.638 20.365 1.00 36.20 92 PHE A O 1
ATOM 686 N N . GLU A 1 115 ? 7.921 28.804 21.639 1.00 37.22 93 GLU A N 1
ATOM 687 C CA . GLU A 1 115 ? 8.702 29.302 22.768 1.00 38.64 93 GLU A CA 1
ATOM 688 C C . GLU A 1 115 ? 10.216 29.406 22.503 1.00 36.61 93 GLU A C 1
ATOM 689 O O . GLU A 1 115 ? 10.923 30.096 23.223 1.00 33.77 93 GLU A O 1
ATOM 695 N N . GLU A 1 116 ? 10.723 28.751 21.468 1.00 37.36 94 GLU A N 1
ATOM 696 C CA . GLU A 1 116 ? 12.153 28.853 21.136 1.00 36.56 94 GLU A CA 1
ATOM 697 C C . GLU A 1 116 ? 12.513 30.098 20.327 1.00 37.97 94 GLU A C 1
ATOM 698 O O . GLU A 1 116 ? 13.684 30.406 20.141 1.00 37.91 94 GLU A O 1
ATOM 704 N N . VAL A 1 117 ? 11.509 30.811 19.836 1.00 32.43 95 VAL A N 1
ATOM 705 C CA . VAL A 1 117 ? 11.742 31.914 18.913 1.00 34.03 95 VAL A CA 1
ATOM 706 C C . VAL A 1 117 ? 12.382 33.126 19.576 1.00 34.45 95 VAL A C 1
ATOM 707 O O . VAL A 1 117 ? 13.316 33.685 19.050 1.00 38.34 95 VAL A O 1
ATOM 711 N N . LEU A 1 118 ? 11.848 33.574 20.700 1.00 37.56 96 LEU A N 1
ATOM 712 C CA . LEU A 1 118 ? 12.410 34.774 21.322 1.00 38.54 96 LEU A CA 1
ATOM 713 C C . LEU A 1 118 ? 13.873 34.584 21.777 1.00 37.16 96 LEU A C 1
ATOM 714 O O . LEU A 1 118 ? 14.717 35.466 21.548 1.00 35.18 96 LEU A O 1
ATOM 719 N N . PRO A 1 119 ? 14.205 33.441 22.404 1.00 35.43 97 PRO A N 1
ATOM 720 C CA . PRO A 1 119 ? 15.623 33.180 22.716 1.00 39.73 97 PRO A CA 1
ATOM 721 C C . PRO A 1 119 ? 16.586 33.214 21.512 1.00 37.34 97 PRO A C 1
ATOM 722 O O . PRO A 1 119 ? 17.722 33.687 21.647 1.00 37.93 97 PRO A O 1
ATOM 726 N N . LEU A 1 120 ? 16.132 32.719 20.370 1.00 42.28 98 LEU A N 1
ATOM 727 C CA . LEU A 1 120 ? 16.879 32.807 19.114 1.00 40.46 98 LEU A CA 1
ATOM 728 C C . LEU A 1 120 ? 17.142 34.254 18.742 1.00 37.95 98 LEU A C 1
ATOM 729 O O . LEU A 1 120 ? 18.272 34.628 18.432 1.00 37.80 98 LEU A O 1
ATOM 734 N N . LYS A 1 121 ? 16.093 35.065 18.783 1.00 38.10 99 LYS A N 1
ATOM 735 C CA . LYS A 1 121 ? 16.227 36.502 18.528 1.00 34.30 99 LYS A CA 1
ATOM 736 C C . LYS A 1 121 ? 17.261 37.165 19.431 1.00 32.58 99 LYS A C 1
ATOM 737 O O . LYS A 1 121 ? 18.047 37.986 18.964 1.00 35.21 99 LYS A O 1
ATOM 743 N N . ASN A 1 122 ? 17.238 36.843 20.720 1.00 33.29 100 ASN A N 1
ATOM 744 C CA . ASN A 1 122 ? 18.180 37.423 21.668 1.00 30.88 100 ASN A CA 1
ATOM 745 C C . ASN A 1 122 ? 19.621 37.092 21.283 1.00 33.53 100 ASN A C 1
ATOM 746 O O . ASN A 1 122 ? 20.531 37.929 21.433 1.00 32.06 100 ASN A O 1
ATOM 751 N N . ILE A 1 123 ? 19.839 35.866 20.831 1.00 34.27 101 ILE A N 1
ATOM 752 C CA . ILE A 1 123 ? 21.180 35.478 20.348 1.00 36.64 101 ILE A CA 1
ATOM 753 C C . ILE A 1 123 ? 21.536 36.277 19.093 1.00 33.97 101 ILE A C 1
ATOM 754 O O . ILE A 1 123 ? 22.639 36.783 18.973 1.00 35.79 101 ILE A O 1
ATOM 759 N N . LEU A 1 124 ? 20.611 36.372 18.148 1.00 30.49 102 LEU A N 1
ATOM 760 C CA . LEU A 1 124 ? 20.874 37.112 16.916 1.00 31.21 102 LEU A CA 1
ATOM 761 C C . LEU A 1 124 ? 21.204 38.567 17.186 1.00 36.08 102 LEU A C 1
ATOM 762 O O . LEU A 1 124 ? 22.157 39.110 16.625 1.00 34.06 102 LEU A O 1
ATOM 767 N N . ASP A 1 125 ? 20.436 39.198 18.070 1.00 32.11 103 ASP A N 1
ATOM 768 C CA . ASP A 1 125 ? 20.683 40.583 18.447 1.00 27.73 103 ASP A CA 1
ATOM 769 C C . ASP A 1 125 ? 22.098 40.800 18.929 1.00 31.09 103 ASP A C 1
ATOM 770 O O . ASP A 1 125 ? 22.719 41.808 18.603 1.00 31.99 103 ASP A O 1
ATOM 775 N N . GLU A 1 126 ? 22.566 39.893 19.782 1.00 32.84 104 GLU A N 1
ATOM 776 C CA . GLU A 1 126 ? 23.921 39.959 20.313 1.00 34.93 104 GLU A CA 1
ATOM 777 C C . GLU A 1 126 ? 24.987 39.820 19.224 1.00 36.48 104 GLU A C 1
ATOM 778 O O . GLU A 1 126 ? 26.003 40.506 19.258 1.00 35.33 104 GLU A O 1
ATOM 781 N N . ILE A 1 127 ? 24.756 38.913 18.277 1.00 35.49 105 ILE A N 1
ATOM 782 C 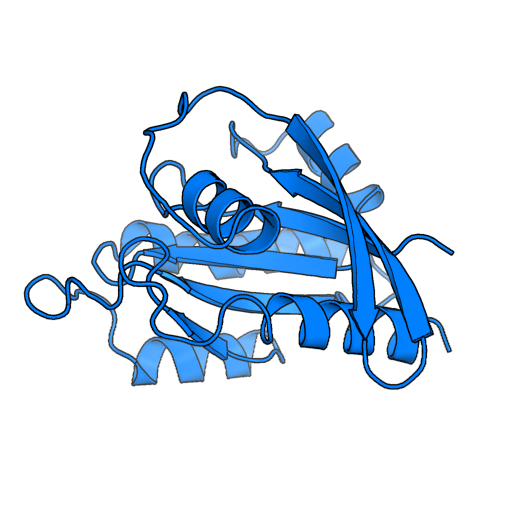CA . ILE A 1 127 ? 25.699 38.655 17.191 1.00 37.80 105 ILE A CA 1
ATOM 783 C C . ILE A 1 127 ? 25.718 39.796 16.176 1.00 40.27 105 ILE A C 1
ATOM 784 O O . ILE A 1 127 ? 26.774 40.184 15.724 1.00 36.43 105 ILE A O 1
ATOM 789 N N . LYS A 1 128 ? 24.567 40.367 15.842 1.00 35.04 106 LYS A N 1
ATOM 790 C CA . LYS A 1 128 ? 24.529 41.465 14.858 1.00 36.93 106 LYS A CA 1
ATOM 791 C C . LYS A 1 128 ? 24.820 42.866 15.406 1.00 40.36 106 LYS A C 1
ATOM 792 O O . LYS A 1 128 ? 24.995 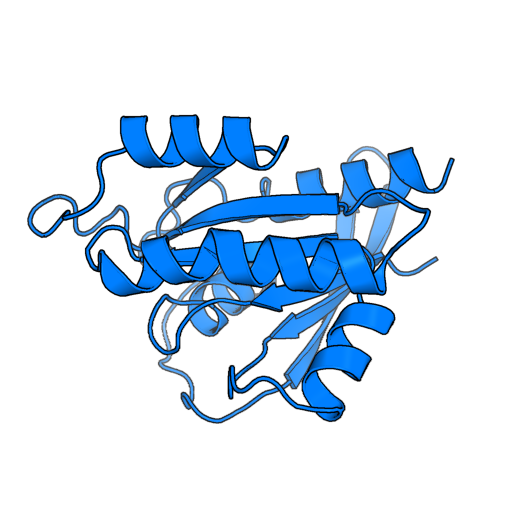43.824 14.631 1.00 37.51 106 LYS A O 1
ATOM 798 N N . LYS A 1 129 ? 24.880 42.994 16.732 1.00 38.33 107 LYS A N 1
ATOM 799 C CA . LYS A 1 129 ? 25.201 44.251 17.391 1.00 38.46 107 LYS A CA 1
ATOM 800 C C . LYS A 1 129 ? 26.403 44.891 16.698 1.00 39.57 107 LYS A C 1
ATOM 801 O O . LYS A 1 129 ? 27.386 44.203 16.423 1.00 41.05 107 LYS A O 1
ATOM 807 N N . PRO A 1 130 ? 26.357 46.204 16.436 1.00 35.12 108 PRO A N 1
ATOM 808 C CA . PRO A 1 130 ? 25.371 47.226 16.754 1.00 38.05 108 PRO A CA 1
ATOM 809 C C . PRO A 1 130 ? 24.249 47.392 15.734 1.00 38.93 108 PRO A C 1
ATOM 810 O O . PRO A 1 130 ? 23.398 48.250 15.920 1.00 45.33 108 PRO A O 1
ATOM 814 N N . LYS A 1 131 ? 24.246 46.588 14.677 1.00 36.66 109 LYS A N 1
ATOM 815 C CA . LYS A 1 131 ? 23.195 46.654 13.662 1.00 38.04 109 LYS A CA 1
ATOM 816 C C . LYS A 1 131 ? 21.914 45.960 14.109 1.00 37.47 109 LYS A C 1
ATOM 817 O O . LYS A 1 131 ? 21.929 45.075 14.962 1.00 41.59 109 LYS A O 1
ATOM 820 N N . ASN A 1 132 ? 20.795 46.370 13.526 1.00 37.21 110 ASN A N 1
ATOM 821 C CA . ASN A 1 132 ? 19.543 45.695 13.781 1.00 37.84 110 ASN A CA 1
ATOM 822 C C . ASN A 1 132 ? 19.446 44.421 12.970 1.00 37.71 110 ASN A C 1
ATOM 823 O O . ASN A 1 132 ? 19.951 44.354 11.865 1.00 39.94 110 ASN A O 1
ATOM 828 N N . VAL A 1 133 ? 18.783 43.431 13.548 1.00 34.73 111 VAL A N 1
ATOM 829 C CA . VAL A 1 133 ? 18.548 42.140 12.911 1.00 34.59 111 VAL A CA 1
ATOM 830 C C . VAL A 1 133 ? 17.383 42.269 11.950 1.00 34.58 111 VAL A C 1
ATOM 831 O O . VAL A 1 133 ? 16.376 42.867 12.280 1.00 34.39 111 VAL A O 1
ATOM 835 N N . THR A 1 134 ? 17.531 41.703 10.762 1.00 32.42 112 THR A N 1
ATOM 836 C CA . THR A 1 134 ? 16.447 41.641 9.788 1.00 33.79 112 THR A CA 1
ATOM 837 C C . THR A 1 134 ? 15.893 40.240 9.807 1.00 35.99 112 THR A C 1
ATOM 838 O O . THR A 1 134 ? 16.606 39.273 9.511 1.00 33.13 112 THR A O 1
ATOM 842 N N . LEU A 1 135 ? 14.611 40.132 10.134 1.00 34.45 113 LEU A N 1
ATOM 843 C CA . LEU A 1 135 ? 14.006 38.828 10.290 1.00 35.48 113 LEU A CA 1
ATOM 844 C C . LEU A 1 135 ? 12.537 38.859 9.975 1.00 37.31 113 LEU A C 1
ATOM 845 O O . LEU A 1 135 ? 11.913 39.931 9.905 1.00 34.00 113 LEU A O 1
ATOM 850 N N . ILE A 1 136 ? 11.989 37.672 9.771 1.00 33.55 114 ILE A N 1
ATOM 851 C CA . ILE A 1 136 ? 10.541 37.484 9.748 1.00 34.47 114 ILE A CA 1
ATOM 852 C C . ILE A 1 136 ? 10.161 36.306 10.634 1.00 32.03 114 ILE A C 1
ATOM 853 O O . ILE A 1 136 ? 10.988 35.434 10.919 1.00 35.73 114 ILE A O 1
ATOM 858 N N . LEU A 1 137 ? 8.920 36.301 11.102 1.00 31.68 115 LEU A N 1
ATOM 859 C CA . LEU A 1 137 ? 8.379 35.206 11.906 1.00 31.62 115 LEU A CA 1
ATOM 860 C C . LEU A 1 137 ? 7.370 34.450 11.059 1.00 32.97 115 LEU A C 1
ATOM 861 O O . LEU A 1 137 ? 6.437 35.058 10.493 1.00 36.35 115 LEU A O 1
ATOM 866 N N . VAL A 1 138 ? 7.546 33.132 10.966 1.00 32.67 116 VAL A N 1
ATOM 867 C CA . VAL A 1 138 ? 6.671 32.295 10.141 1.00 32.13 116 VAL A CA 1
ATOM 868 C C . VAL A 1 138 ? 6.069 31.194 11.025 1.00 34.93 116 VAL A C 1
ATOM 869 O O . VAL A 1 138 ? 6.795 30.408 11.609 1.00 34.07 116 VAL A O 1
ATOM 873 N N . GLY A 1 139 ? 4.742 31.165 11.139 1.00 33.71 117 GLY A N 1
ATOM 874 C CA . GLY A 1 139 ? 4.044 30.039 11.768 1.00 32.65 117 GLY A CA 1
ATOM 875 C C . GLY A 1 139 ? 3.609 29.084 10.679 1.00 36.08 117 GLY A C 1
ATOM 876 O O . GLY A 1 139 ? 2.663 29.361 9.944 1.00 34.26 117 GLY A O 1
ATOM 877 N N . ASN A 1 140 ? 4.300 27.952 10.571 1.00 33.49 118 ASN A N 1
ATOM 878 C CA . ASN A 1 140 ? 4.047 26.965 9.540 1.00 32.01 118 ASN A CA 1
ATOM 879 C C . ASN A 1 140 ? 3.024 25.918 9.992 1.00 37.06 118 ASN A C 1
ATOM 880 O O . ASN A 1 140 ? 2.652 25.855 11.169 1.00 33.05 118 ASN A O 1
ATOM 885 N N . LYS A 1 141 ? 2.556 25.123 9.028 1.00 35.00 119 LYS A N 1
ATOM 886 C CA . LYS A 1 141 ? 1.563 24.061 9.247 1.00 32.28 119 LYS A CA 1
ATOM 887 C C . LYS A 1 141 ? 0.161 24.610 9.528 1.00 35.00 119 LYS A C 1
ATOM 888 O O . LYS A 1 141 ? -0.630 24.000 10.250 1.00 32.65 119 LYS A O 1
ATOM 894 N N . ALA A 1 142 ? -0.162 25.735 8.901 1.00 32.98 120 ALA A N 1
ATOM 895 C CA . ALA A 1 142 ? -1.493 26.354 9.034 1.00 37.32 120 ALA A CA 1
ATOM 896 C C . ALA A 1 142 ? -2.635 25.460 8.528 1.00 38.67 120 ALA A C 1
ATOM 897 O O . ALA A 1 142 ? -3.801 25.647 8.899 1.00 38.57 120 ALA A O 1
ATOM 899 N N . ASP A 1 143 ? -2.305 24.473 7.708 1.00 39.14 121 ASP A N 1
ATOM 900 C CA . ASP A 1 143 ? -3.300 23.491 7.255 1.00 36.30 121 ASP A CA 1
ATOM 901 C C . ASP A 1 143 ? -3.775 22.563 8.371 1.00 39.49 121 ASP A C 1
ATOM 902 O O . ASP A 1 143 ? -4.783 21.892 8.217 1.00 38.93 121 ASP A O 1
ATOM 907 N N . LEU A 1 144 ? -3.052 22.516 9.483 1.00 38.83 122 LEU A N 1
ATOM 908 C CA . LEU A 1 144 ? -3.436 21.686 10.627 1.00 40.99 122 LEU A CA 1
ATOM 909 C C . LEU A 1 144 ? -4.183 22.501 11.669 1.00 42.71 122 LEU A C 1
ATOM 910 O O . LEU A 1 144 ? -3.946 22.361 12.866 1.00 41.80 122 LEU A O 1
ATOM 915 N N . ASP A 1 145 ? -5.107 23.336 11.206 1.00 52.77 123 ASP A N 1
ATOM 916 C CA . ASP A 1 145 ? -5.896 24.205 12.077 1.00 55.54 123 ASP A CA 1
ATOM 917 C C . ASP A 1 145 ? -6.591 23.426 13.200 1.00 52.29 123 ASP A C 1
ATOM 918 O O . ASP A 1 145 ? -6.768 23.947 14.294 1.00 51.16 123 ASP A O 1
ATOM 923 N N . HIS A 1 146 ? -6.965 22.178 12.948 1.00 50.26 124 HIS A N 1
ATOM 924 C CA . HIS A 1 146 ? -7.642 21.394 13.980 1.00 52.38 124 HIS A CA 1
ATOM 925 C C . HIS A 1 146 ? -6.729 20.925 15.122 1.00 49.30 124 HIS A C 1
ATOM 926 O O . HIS A 1 146 ? -7.222 20.572 16.186 1.00 47.99 124 HIS A O 1
ATOM 933 N N . SER A 1 147 ? -5.414 20.948 14.924 1.00 43.51 125 SER A N 1
ATOM 934 C CA . SER A 1 147 ? -4.472 20.613 15.995 1.00 44.76 125 SER A CA 1
ATOM 935 C C . SER A 1 147 ? -3.652 21.830 16.420 1.00 38.10 125 SER A C 1
ATOM 936 O O . SER A 1 147 ? -2.604 21.702 17.049 1.00 44.05 125 SER A O 1
ATOM 939 N N . ARG A 1 148 ? -4.155 23.016 16.087 1.00 40.14 126 ARG A N 1
ATOM 940 C CA . ARG A 1 148 ? -3.525 24.286 16.465 1.00 44.08 126 ARG A CA 1
ATOM 941 C C . ARG A 1 148 ? -3.381 24.423 17.980 1.00 41.58 126 ARG A C 1
ATOM 942 O O . ARG A 1 148 ? -4.347 24.200 18.714 1.00 37.72 126 ARG A O 1
ATOM 950 N N . GLN A 1 149 ? -2.171 24.776 18.424 1.00 41.35 127 GLN A N 1
ATOM 951 C CA . GLN A 1 149 ? -1.868 25.087 19.827 1.00 40.43 127 GLN A CA 1
ATOM 952 C C . GLN A 1 149 ? -1.553 26.571 20.024 1.00 41.17 127 GLN A C 1
ATOM 953 O O . GLN A 1 149 ? -1.669 27.082 21.139 1.00 44.39 127 GLN A O 1
ATOM 959 N N . VAL A 1 150 ? -1.110 27.247 18.963 1.00 38.36 128 VAL A N 1
ATOM 960 C CA . VAL A 1 150 ? -0.745 28.660 19.018 1.00 35.97 128 VAL A CA 1
ATOM 961 C C . VAL A 1 150 ? -1.718 29.449 18.157 1.00 37.05 128 VAL A C 1
ATOM 962 O O . VAL A 1 150 ? -1.853 29.160 16.981 1.00 36.17 128 VAL A O 1
ATOM 966 N N . SER A 1 151 ? -2.389 30.445 18.733 1.00 35.12 129 SER A N 1
ATOM 967 C CA . SER A 1 151 ? -3.342 31.236 17.966 1.00 35.64 129 SER A CA 1
ATOM 968 C C . SER A 1 151 ? -2.649 32.163 16.981 1.00 35.77 129 SER A C 1
ATOM 969 O O . SER A 1 151 ? -1.504 32.544 17.167 1.00 38.54 129 SER A O 1
ATOM 972 N N . THR A 1 152 ? -3.354 32.545 15.927 1.00 38.09 130 THR A N 1
ATOM 973 C CA . THR A 1 152 ? -2.836 33.574 15.035 1.00 41.76 130 THR A CA 1
ATOM 974 C C . THR A 1 152 ? -2.520 34.866 15.799 1.00 42.39 130 THR A C 1
ATOM 975 O O . THR A 1 152 ? -1.491 35.485 15.564 1.00 39.49 130 THR A O 1
ATOM 979 N N . GLU A 1 153 ? -3.408 35.263 16.712 1.00 40.32 131 GLU A N 1
ATOM 980 C CA . GLU A 1 153 ? -3.193 36.458 17.535 1.00 42.53 131 GLU A CA 1
ATOM 981 C C . GLU A 1 153 ? -1.899 36.406 18.365 1.00 41.21 131 GLU A C 1
ATOM 982 O O . GLU A 1 153 ? -1.193 37.411 18.485 1.00 41.68 131 GLU A O 1
ATOM 985 N N . GLU A 1 154 ? -1.580 35.245 18.936 1.00 38.83 132 GLU A N 1
ATOM 986 C CA . GLU A 1 154 ? -0.318 35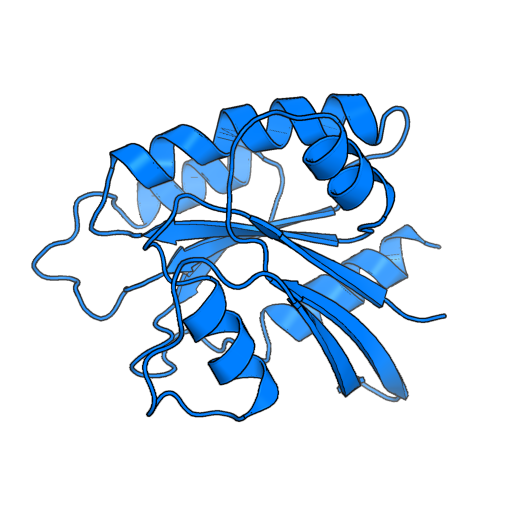.094 19.673 1.00 39.65 132 GLU A CA 1
ATOM 987 C C . GLU A 1 154 ? 0.892 35.272 18.790 1.00 35.52 132 GLU A C 1
ATOM 988 O O . GLU A 1 154 ? 1.907 35.815 19.226 1.00 37.68 132 GLU A O 1
ATOM 994 N N . GLY A 1 155 ? 0.813 34.765 17.566 1.00 37.31 133 GLY A N 1
ATOM 995 C CA . GLY A 1 155 ? 1.897 34.944 16.617 1.00 35.54 133 GLY A CA 1
ATOM 996 C C . GLY A 1 155 ? 2.072 36.400 16.252 1.00 32.68 133 GLY A C 1
ATOM 997 O O . GLY A 1 155 ? 3.197 36.868 16.149 1.00 33.97 133 GLY A O 1
ATOM 998 N N . GLU A 1 156 ? 0.960 37.114 16.042 1.00 37.38 134 GLU A N 1
ATOM 999 C CA . GLU A 1 156 ? 1.012 38.550 15.744 1.00 38.58 134 GLU A CA 1
ATOM 1000 C C . GLU A 1 156 ? 1.677 39.341 16.872 1.00 39.56 134 GLU A C 1
ATOM 1001 O O . GLU A 1 156 ? 2.518 40.207 16.625 1.00 41.83 134 GLU A O 1
ATOM 1007 N N . LYS A 1 157 ? 1.284 39.045 18.107 1.00 38.18 135 LYS A N 1
ATOM 1008 C CA . LYS A 1 157 ? 1.853 39.690 19.283 1.00 41.68 135 LYS A CA 1
ATOM 1009 C C . LYS A 1 157 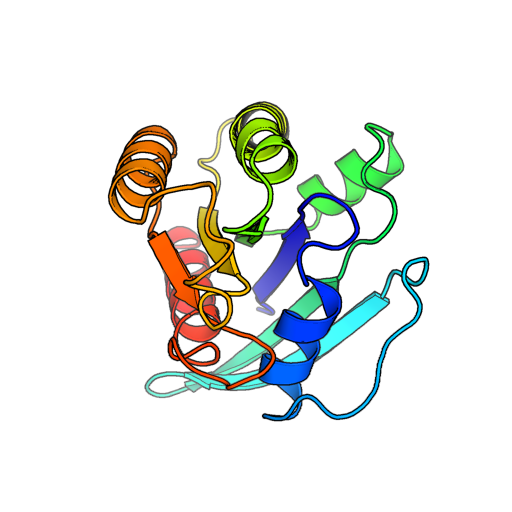? 3.342 39.417 19.441 1.00 39.23 135 LYS A C 1
ATOM 1010 O O . LYS A 1 157 ? 4.106 40.312 19.802 1.00 38.26 135 LYS A O 1
ATOM 1016 N N . LEU A 1 158 ? 3.776 38.191 19.155 1.00 35.93 136 LEU A N 1
ATOM 1017 C CA . LEU A 1 158 ? 5.196 37.891 19.197 1.00 32.23 136 LEU A CA 1
ATOM 1018 C C . LEU A 1 158 ? 5.965 38.663 18.118 1.00 37.62 136 LEU A C 1
ATOM 1019 O O . LEU A 1 158 ? 7.060 39.167 18.374 1.00 38.75 136 LEU A O 1
ATOM 1024 N N . ALA A 1 159 ? 5.405 38.751 16.912 1.00 37.11 137 ALA A N 1
ATOM 1025 C CA . ALA A 1 159 ? 6.040 39.530 15.839 1.00 37.76 137 ALA A CA 1
ATOM 1026 C C . ALA A 1 159 ? 6.232 40.997 16.265 1.00 36.44 137 ALA A C 1
ATOM 1027 O O . ALA A 1 159 ? 7.258 41.619 15.949 1.00 40.29 137 ALA A O 1
ATOM 1029 N N . THR A 1 160 ? 5.235 41.532 16.957 1.00 37.58 138 THR A N 1
ATOM 1030 C CA . THR A 1 160 ? 5.308 42.881 17.519 1.00 44.05 138 THR A CA 1
ATOM 1031 C C . THR A 1 160 ? 6.504 42.997 18.493 1.00 47.05 138 THR A C 1
ATOM 1032 O O . THR A 1 160 ? 7.292 43.940 18.394 1.00 48.35 138 THR A O 1
ATOM 1036 N N . GLU A 1 161 ? 6.648 42.024 19.397 1.00 48.13 139 GLU A N 1
ATOM 1037 C CA . GLU A 1 161 ? 7.845 41.891 20.262 1.00 44.71 139 GLU A CA 1
ATOM 1038 C C . GLU A 1 161 ? 9.190 41.756 19.545 1.00 47.58 139 GLU A C 1
ATOM 1039 O O . GLU A 1 161 ? 10.229 42.038 20.144 1.00 47.20 139 GLU A O 1
ATOM 1045 N N . LEU A 1 162 ? 9.191 41.239 18.316 1.00 38.76 140 LEU A N 1
ATOM 1046 C CA . LEU A 1 162 ? 10.402 41.062 17.546 1.00 39.15 140 LEU A CA 1
ATOM 1047 C C . LEU A 1 162 ? 10.626 42.229 16.578 1.00 39.22 140 LEU A C 1
ATOM 1048 O O . LEU A 1 162 ? 11.644 42.262 15.902 1.00 46.23 140 LEU A O 1
ATOM 1053 N N . ALA A 1 163 ? 9.650 43.128 16.479 1.00 45.63 141 ALA A N 1
ATOM 1054 C CA . ALA A 1 163 ? 9.651 44.182 15.460 1.00 50.84 141 ALA A CA 1
ATOM 1055 C C . ALA A 1 163 ? 9.838 43.600 14.062 1.00 45.79 141 ALA A C 1
ATOM 1056 O O . ALA A 1 163 ? 10.720 44.016 13.327 1.00 47.93 141 ALA A O 1
ATOM 1058 N N . CYS A 1 164 ? 9.028 42.607 13.706 1.00 39.28 142 CYS A N 1
ATOM 1059 C CA . CYS A 1 164 ? 9.117 42.032 12.365 1.00 33.83 142 CYS A CA 1
ATOM 1060 C C . CYS A 1 164 ? 7.759 41.669 11.793 1.00 37.60 142 CYS A C 1
ATOM 1061 O O . CYS A 1 164 ? 6.742 41.757 12.472 1.00 40.87 142 CYS A O 1
ATOM 1064 N N . ALA A 1 165 ? 7.752 41.288 10.520 1.00 31.63 143 ALA A N 1
ATOM 1065 C CA . ALA A 1 165 ? 6.547 40.862 9.841 1.00 39.98 143 ALA A CA 1
ATOM 1066 C C . ALA A 1 165 ? 6.228 39.441 10.281 1.00 34.66 143 ALA A C 1
ATOM 1067 O O . ALA A 1 165 ? 7.130 38.654 10.618 1.00 38.26 143 ALA A O 1
ATOM 1069 N N . PHE A 1 166 ? 4.945 39.120 10.260 1.00 35.77 144 PHE A N 1
ATOM 1070 C CA . PHE A 1 166 ? 4.456 37.828 10.686 1.00 34.25 144 PHE A CA 1
ATOM 1071 C C . PHE A 1 166 ? 3.671 37.207 9.554 1.00 36.24 144 PHE A C 1
ATOM 1072 O O . PHE A 1 166 ? 2.862 37.877 8.932 1.00 33.40 144 PHE A O 1
ATOM 1080 N N . TYR A 1 167 ? 3.875 35.919 9.316 1.00 35.44 145 TYR A N 1
ATOM 1081 C CA . TYR A 1 167 ? 3.080 35.193 8.356 1.00 39.71 145 TYR A CA 1
ATOM 1082 C C . TYR A 1 167 ? 2.725 33.835 8.884 1.00 38.19 145 TYR A C 1
ATOM 1083 O O . TYR A 1 167 ? 3.563 33.170 9.474 1.00 37.03 145 TYR A O 1
ATOM 1092 N N . GLU A 1 168 ? 1.504 33.394 8.613 1.00 34.74 146 GLU A N 1
ATOM 1093 C CA . GLU A 1 168 ? 1.190 31.976 8.745 1.00 35.24 146 GLU A CA 1
ATOM 1094 C C . GLU A 1 168 ? 1.092 31.339 7.361 1.00 34.60 146 GLU A C 1
ATOM 1095 O O . GLU A 1 168 ? 0.567 31.929 6.412 1.00 37.38 146 GLU A O 1
ATOM 1101 N N . CYS A 1 169 ? 1.575 30.119 7.238 1.00 36.71 147 CYS A N 1
ATOM 1102 C CA . CYS A 1 169 ? 1.605 29.470 5.937 1.00 35.18 147 CYS A CA 1
ATOM 1103 C C . CYS A 1 169 ? 1.609 27.968 6.100 1.00 38.16 147 CYS A C 1
ATOM 1104 O O . CYS A 1 169 ? 1.643 27.460 7.221 1.00 37.03 147 CYS A O 1
ATOM 1107 N N . SER A 1 170 ? 1.528 27.265 4.974 1.00 35.95 148 SER A N 1
ATOM 1108 C CA . SER A 1 170 ? 1.643 25.815 4.956 1.00 32.38 148 SER A CA 1
ATOM 1109 C C . SER A 1 170 ? 2.548 25.432 3.805 1.00 33.56 148 SER A C 1
ATOM 1110 O O . SER A 1 170 ? 2.206 25.651 2.652 1.00 34.31 148 SER A O 1
ATOM 1113 N N . ALA A 1 171 ? 3.719 24.882 4.113 1.00 33.71 149 ALA A N 1
ATOM 1114 C CA . ALA A 1 171 ? 4.597 24.304 3.082 1.00 35.29 149 ALA A CA 1
ATOM 1115 C C . ALA A 1 171 ? 3.890 23.197 2.307 1.00 38.56 149 ALA A C 1
ATOM 1116 O O . ALA A 1 171 ? 4.120 23.026 1.118 1.00 37.90 149 ALA A O 1
ATOM 1118 N N . CYS A 1 172 ? 3.031 22.449 2.999 1.00 35.79 150 CYS A N 1
ATOM 1119 C CA A CYS A 1 172 ? 2.280 21.361 2.370 0.50 38.21 150 CYS A CA 1
ATOM 1120 C CA B CYS A 1 172 ? 2.244 21.352 2.420 0.50 36.49 150 CYS A CA 1
ATOM 1121 C C . CYS A 1 172 ? 1.290 21.823 1.311 1.00 38.37 150 CYS A C 1
ATOM 1122 O O . CYS A 1 172 ? 1.348 21.354 0.171 1.00 36.81 150 CYS A O 1
ATOM 1127 N N . THR A 1 173 ? 0.406 22.749 1.662 1.00 35.60 151 THR A N 1
ATOM 1128 C CA . THR A 1 173 ? -0.627 23.194 0.742 1.00 33.73 151 THR A CA 1
ATOM 1129 C C . THR A 1 173 ? -0.198 24.380 -0.106 1.00 38.77 151 THR A C 1
ATOM 1130 O O . THR A 1 173 ? -0.842 24.668 -1.131 1.00 35.11 151 THR A O 1
ATOM 1134 N N . GLY A 1 174 ? 0.865 25.073 0.321 1.00 35.17 152 GLY A N 1
ATOM 1135 C CA . GLY A 1 174 ? 1.297 26.313 -0.335 1.00 35.05 152 GLY A CA 1
ATOM 1136 C C . GLY A 1 174 ? 0.499 27.548 0.027 1.00 35.96 152 GLY A C 1
ATOM 1137 O O . GLY A 1 174 ? 0.723 28.632 -0.530 1.00 38.59 152 GLY A O 1
ATOM 1138 N N . GLU A 1 175 ? -0.447 27.400 0.949 1.00 34.56 153 GLU A N 1
ATOM 1139 C CA . GLU A 1 175 ? -1.233 28.519 1.443 1.00 36.20 153 GLU A CA 1
ATOM 1140 C C . GLU A 1 175 ? -0.303 29.485 2.168 1.00 38.81 153 GLU A C 1
ATOM 1141 O O . GLU A 1 175 ? 0.665 29.065 2.804 1.00 36.02 153 GLU A O 1
ATOM 1143 N N . GLY A 1 176 ? -0.561 30.782 2.040 1.00 35.86 154 GLY A N 1
ATOM 1144 C CA . GLY A 1 176 ? 0.253 31.774 2.728 1.00 38.07 154 GLY A CA 1
ATOM 1145 C C . GLY A 1 176 ? 1.301 32.486 1.889 1.00 41.61 154 GLY A C 1
ATOM 1146 O O . GLY A 1 176 ? 2.066 33.275 2.424 1.00 43.56 154 GLY A O 1
ATOM 1147 N N . ASN A 1 177 ? 1.356 32.216 0.587 1.00 41.46 155 ASN A N 1
ATOM 1148 C CA . ASN A 1 177 ? 2.207 32.994 -0.334 1.00 44.43 155 ASN A CA 1
ATOM 1149 C C . ASN A 1 177 ? 3.678 32.991 0.047 1.00 40.96 155 ASN A C 1
ATOM 1150 O O . ASN A 1 177 ? 4.299 34.031 0.245 1.00 40.68 155 ASN A O 1
ATOM 1155 N N . ILE A 1 178 ? 4.219 31.794 0.118 1.00 37.52 156 ILE A N 1
ATOM 1156 C CA . ILE A 1 178 ? 5.586 31.580 0.583 1.00 35.91 156 ILE A CA 1
ATOM 1157 C C . ILE A 1 178 ? 6.629 32.296 -0.283 1.00 35.25 156 ILE A C 1
ATOM 1158 O O . ILE A 1 178 ? 7.597 32.863 0.229 1.00 36.91 156 ILE A O 1
ATOM 1163 N N . THR A 1 179 ? 6.416 32.318 -1.589 1.00 37.71 157 THR A N 1
ATOM 1164 C CA . THR A 1 179 ? 7.318 33.039 -2.484 1.00 37.12 157 THR A CA 1
ATOM 1165 C C . THR A 1 179 ? 7.386 34.517 -2.133 1.00 35.69 157 THR A C 1
ATOM 1166 O O . THR A 1 179 ? 8.476 35.081 -2.025 1.00 39.70 157 THR A O 1
ATOM 1170 N N . GLU A 1 180 ? 6.233 35.136 -1.901 1.00 36.57 158 GLU A N 1
ATOM 1171 C CA A GLU A 1 180 ? 6.174 36.558 -1.583 0.50 39.04 158 GLU A CA 1
ATOM 1172 C CA B GLU A 1 180 ? 6.205 36.562 -1.581 0.50 38.01 158 GLU A CA 1
ATOM 1173 C C . GLU A 1 180 ? 6.789 36.843 -0.209 1.00 38.42 158 GLU A C 1
ATOM 1174 O O . GLU A 1 180 ? 7.365 37.897 0.006 1.00 38.09 158 GLU A O 1
ATOM 1185 N N . ILE A 1 181 ? 6.672 35.888 0.710 1.00 38.73 159 ILE A N 1
ATOM 1186 C CA . ILE A 1 181 ? 7.338 35.979 2.014 1.00 42.48 159 ILE A CA 1
ATOM 1187 C C . ILE A 1 181 ? 8.859 36.123 1.865 1.00 42.36 159 ILE A C 1
ATOM 1188 O O . ILE A 1 181 ? 9.467 37.028 2.449 1.00 39.43 159 ILE A O 1
ATOM 1193 N N . PHE A 1 182 ? 9.474 35.208 1.118 1.00 38.03 160 PHE A N 1
ATOM 1194 C CA . PHE A 1 182 ? 10.913 35.286 0.844 1.00 38.56 160 PHE A CA 1
ATOM 1195 C C . PHE A 1 182 ? 11.303 36.549 0.073 1.00 33.67 160 PHE A C 1
ATOM 1196 O O . PHE A 1 182 ? 12.352 37.161 0.334 1.00 33.16 160 PHE A O 1
ATOM 1204 N N . TYR A 1 183 ? 10.489 36.934 -0.900 1.00 33.34 161 TYR A N 1
ATOM 1205 C CA . TYR A 1 183 ? 10.783 38.119 -1.698 1.00 34.91 161 TYR A CA 1
ATOM 1206 C C . TYR A 1 183 ? 10.778 39.358 -0.827 1.00 36.11 161 TYR A C 1
ATOM 1207 O O . TYR A 1 183 ? 11.606 40.261 -0.994 1.00 34.09 161 TYR A O 1
ATOM 1216 N N . GLU A 1 184 ? 9.831 39.409 0.100 1.00 37.62 162 GLU A N 1
ATOM 1217 C CA . GLU A 1 184 ? 9.702 40.580 0.968 1.00 40.51 162 GLU A CA 1
ATOM 1218 C C . GLU A 1 184 ? 10.884 40.657 1.958 1.00 35.72 162 GLU A C 1
ATOM 1219 O O . GLU A 1 184 ? 11.399 41.750 2.224 1.00 39.31 162 GLU A O 1
ATOM 1225 N N . LEU A 1 185 ? 11.374 39.510 2.430 1.00 36.54 163 LEU A N 1
ATOM 1226 C CA . LEU A 1 185 ? 12.611 39.484 3.236 1.00 36.46 163 LEU A CA 1
ATOM 1227 C C . LEU A 1 185 ? 13.821 39.967 2.429 1.00 38.17 163 LEU A C 1
ATOM 1228 O O . LEU A 1 185 ? 14.646 40.719 2.952 1.00 37.09 163 LEU A O 1
ATOM 1233 N N . CYS A 1 186 ? 13.914 39.582 1.155 1.00 37.37 164 CYS A N 1
ATOM 1234 C CA . CYS A 1 186 ? 14.979 40.094 0.286 1.00 36.95 164 CYS A CA 1
ATOM 1235 C C . CYS A 1 186 ? 14.899 41.610 0.115 1.00 38.11 164 CYS A C 1
ATOM 1236 O O . CYS A 1 186 ? 15.924 42.301 0.168 1.00 37.02 164 CYS A O 1
ATOM 1239 N N . ARG A 1 187 ? 13.685 42.124 -0.095 1.00 36.92 165 ARG A N 1
ATOM 1240 C CA . ARG A 1 187 ? 13.485 43.566 -0.222 1.00 38.72 165 ARG A CA 1
ATOM 1241 C C . ARG A 1 187 ? 13.979 44.283 1.037 1.00 35.78 165 ARG A C 1
ATOM 1242 O O . ARG A 1 187 ? 14.628 45.314 0.946 1.00 38.39 165 ARG A O 1
ATOM 1250 N N . GLU A 1 188 ? 13.655 43.733 2.206 1.00 34.36 166 GLU A N 1
ATOM 1251 C CA . GLU A 1 188 ? 14.019 44.352 3.482 1.00 38.61 166 GLU A CA 1
ATOM 1252 C C . GLU A 1 188 ? 15.533 44.349 3.724 1.00 35.91 166 GLU A C 1
ATOM 1253 O O . GLU A 1 188 ? 16.089 45.342 4.207 1.00 38.79 166 GLU A O 1
ATOM 1259 N N . VAL A 1 189 ? 16.191 43.244 3.391 1.00 37.44 167 VAL A N 1
ATOM 1260 C CA . VAL A 1 189 ? 17.641 43.127 3.532 1.00 36.77 167 VAL A CA 1
ATOM 1261 C C . VAL A 1 189 ? 18.303 44.187 2.665 1.00 39.51 167 VAL A C 1
ATOM 1262 O O . VAL A 1 189 ? 19.178 44.926 3.131 1.00 38.15 167 VAL A O 1
ATOM 1266 N N . ARG A 1 190 ? 17.847 44.285 1.420 1.00 39.13 168 ARG A N 1
ATOM 1267 C CA . ARG A 1 190 ? 18.401 45.256 0.478 1.00 43.94 168 ARG A CA 1
ATOM 1268 C C . ARG A 1 190 ? 18.123 46.711 0.901 1.00 40.70 168 ARG A C 1
ATOM 1269 O O . ARG A 1 190 ? 18.998 47.573 0.767 1.00 44.15 168 ARG A O 1
ATOM 1277 N N . ARG A 1 191 ? 16.934 46.983 1.433 1.00 37.36 169 ARG A N 1
ATOM 1278 C CA . ARG A 1 191 ? 16.611 48.330 1.934 1.00 42.92 169 ARG A CA 1
ATOM 1279 C C . ARG A 1 191 ? 17.544 48.743 3.054 1.00 42.40 169 ARG A C 1
ATOM 1280 O O . ARG A 1 191 ? 17.996 49.884 3.126 1.00 41.00 169 ARG A O 1
ATOM 1288 N N . ARG A 1 192 ? 17.792 47.814 3.960 1.00 41.73 170 ARG A N 1
ATOM 1289 C CA . ARG A 1 192 ? 18.593 48.119 5.132 1.00 47.59 170 ARG A CA 1
ATOM 1290 C C . ARG A 1 192 ? 20.083 48.231 4.829 1.00 50.62 170 ARG A C 1
ATOM 1291 O O . ARG A 1 192 ? 20.815 48.902 5.553 1.00 54.39 170 ARG A O 1
ATOM 1299 N N . ARG A 1 193 ? 20.522 47.601 3.748 1.00 52.70 171 ARG A N 1
ATOM 1300 C CA . ARG A 1 193 ? 21.892 47.756 3.279 1.00 56.03 171 ARG A CA 1
ATOM 1301 C C . ARG A 1 193 ? 22.179 49.184 2.852 1.00 55.63 171 ARG A C 1
ATOM 1302 O O . ARG A 1 193 ? 23.335 49.582 2.830 1.00 53.48 171 ARG A O 1
ATOM 1310 N N . MET A 1 194 ? 21.116 49.916 2.501 1.00 61.62 172 MET A N 1
ATOM 1311 C CA . MET A 1 194 ? 21.118 51.342 2.119 1.00 64.86 172 MET A CA 1
ATOM 1312 C C . MET A 1 194 ? 21.061 51.474 0.605 1.00 69.17 172 MET A C 1
ATOM 1313 O O . MET A 1 194 ? 20.108 51.007 -0.024 1.00 73.69 172 MET A O 1
#

Secondary structure (DSSP, 8-state):
--EEEEEE--TTSSHHHHHHHHHHS---S---TT--EEEEEEEEETTEEEEEEEEE-------HHHHHHHHH-SEEEEEEETT-HHHHHTHHHHHHHHHHHHTTSPPPEEEEEE-GGGGGG--S-HHHHHHHHHHHTSEEEE--TTT-TT-HHHHHHHHHHHHHHHH-

Organism: Homo sapiens (NCBI:txid9606)

GO terms:
  GO:0005515 protein binding (F, IPI)
  GO:0005829 cytosol (C, IDA)
  GO:0005634 nucleus (C, IDA)
  GO:0003924 GTPase activity (F, IDA)
  GO:0009725 response to hormone (P, IDA)
  GO:0030308 negative regulation of cell growth (P, IDA)
  GO:0008285 negative regulation of cell population proliferation (P, IDA)
  GO:0005737 cytoplasm (C, EXP)
  GO:0019003 GDP binding (F, TAS)

B-factor: mean 42.39, std 10.14, range [22.82, 100.57]

CATH classification: 3.40.50.300

Radius of gyration: 14.81 Å; Cα contacts (8 Å, |Δi|>4): 304; chains: 1; bounding box: 38×37×34 Å

InterPro domains:
  IPR001806 Small GTPase [PF00071] (8-168)
  IPR001806 Small GTPase [PS51421] (2-195)
  IPR001806 Small GTPase [SM00174] (9-170)
  IPR005225 Small GTP-binding domain [TIGR00231] (5-159)
  IPR027417 P-loop containing nucleoside triphosphate hydrolase [G3DSA:3.40.50.300] (5-174)
  IPR027417 P-loop containing nucleoside triphosphate hydrolase [SSF52540] (3-177)
  IPR051065 Ras-related small GTPase [PTHR45704] (3-198)